Protein AF-A0A937BDQ1-F1 (afdb_monomer_lite)

Foldseek 3Di:
DDDDDDAAQAAKDKDWDDDPNDIDIDIHHYHKDKDKPPPDFPPAPLQWFKDKIKIAMDAQDKDAKDDDDPQKAFPDCRIDGHIDMTMMTGHGHPDDDDDDDIDD

Sequence (104 aa):
MSYTVTSNGGSSRSGTITIGGQSFQITQAGVCSYSLSPTNNLSIPMGGGSYSVNVNTQAGCAWTASESLSWVSITSGSSGIDDGTKNYTVSSNPGTARAGYASL

pLDDT: mean 77.8, std 10.12, range [43.41, 89.38]

Radius of gyration: 20.67 Å; chains: 1; bounding box: 48×17×64 Å

Structure (mmCIF, N/CA/C/O backbone):
data_AF-A0A937BDQ1-F1
#
_entry.id   AF-A0A937BDQ1-F1
#
loop_
_atom_site.group_PDB
_atom_site.id
_atom_site.type_symbol
_atom_site.label_atom_id
_atom_site.label_alt_id
_atom_site.label_comp_id
_atom_site.label_asym_id
_atom_site.label_entity_id
_atom_site.label_seq_id
_atom_site.pdbx_PDB_ins_code
_atom_site.Cartn_x
_atom_site.Cartn_y
_atom_site.Cartn_z
_atom_site.occupancy
_atom_site.B_iso_or_equiv
_atom_site.auth_seq_id
_atom_site.auth_comp_id
_atom_site.auth_asym_id
_atom_site.auth_atom_id
_atom_site.pdbx_PDB_model_num
ATOM 1 N N . MET A 1 1 ? -33.223 0.503 26.658 1.00 44.09 1 MET A N 1
ATOM 2 C CA . MET A 1 1 ? -32.114 1.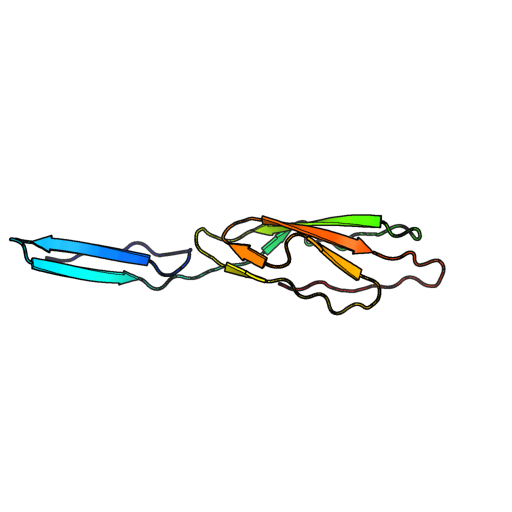330 26.142 1.00 44.09 1 MET A CA 1
ATOM 3 C C . MET A 1 1 ? -31.585 0.643 24.893 1.00 44.09 1 MET A C 1
ATOM 5 O O . MET A 1 1 ? -31.095 -0.471 25.016 1.00 44.09 1 MET A O 1
ATOM 9 N N . SER A 1 2 ? -31.772 1.216 23.705 1.00 43.41 2 SER A N 1
ATOM 10 C CA . SER A 1 2 ? -31.196 0.699 22.457 1.00 43.41 2 SER A CA 1
ATOM 11 C C . SER A 1 2 ? -29.983 1.547 22.080 1.00 43.41 2 SER A C 1
ATOM 13 O O . SER A 1 2 ? -30.000 2.763 22.255 1.00 43.41 2 SER A O 1
ATOM 15 N N . TYR A 1 3 ? -28.924 0.907 21.595 1.00 50.69 3 TYR A N 1
ATOM 16 C CA . TYR A 1 3 ? -27.770 1.577 21.005 1.00 50.69 3 TYR A CA 1
ATOM 17 C C . TYR A 1 3 ? -27.737 1.246 19.512 1.00 50.69 3 TYR A C 1
ATOM 19 O O . TYR A 1 3 ? -27.955 0.101 19.117 1.00 50.69 3 TYR A O 1
ATOM 27 N N . THR A 1 4 ? -27.498 2.250 18.675 1.00 49.88 4 THR A N 1
ATOM 28 C CA . THR A 1 4 ? -27.281 2.080 17.237 1.00 49.88 4 THR A CA 1
ATOM 29 C C . THR A 1 4 ? -25.800 2.269 16.946 1.00 49.88 4 THR A C 1
ATOM 31 O O . THR A 1 4 ? -25.181 3.225 17.407 1.00 49.88 4 THR A O 1
ATOM 34 N N . VAL A 1 5 ? -25.216 1.334 16.197 1.00 54.34 5 VAL A N 1
ATOM 35 C CA . VAL A 1 5 ? -23.810 1.398 15.788 1.00 54.34 5 VAL A CA 1
ATOM 36 C C . VAL A 1 5 ? -23.765 1.602 14.275 1.00 54.34 5 VAL A C 1
ATOM 38 O O . VAL A 1 5 ? -24.249 0.761 13.522 1.00 54.34 5 VAL A O 1
ATOM 41 N N . THR A 1 6 ? -23.208 2.723 13.816 1.00 66.75 6 THR A N 1
ATOM 42 C CA . THR A 1 6 ? -23.008 3.026 12.385 1.00 66.75 6 THR A CA 1
ATOM 43 C C . THR A 1 6 ? -21.998 2.061 11.768 1.00 66.75 6 THR A C 1
ATOM 45 O O . THR A 1 6 ? -21.049 1.693 12.456 1.00 66.75 6 THR A O 1
ATOM 48 N N . SER A 1 7 ? -22.141 1.675 10.493 1.00 67.25 7 SER A N 1
ATOM 49 C CA . SER A 1 7 ? -21.241 0.717 9.818 1.00 67.25 7 SER A CA 1
ATOM 50 C C . SER A 1 7 ? -19.757 1.082 9.961 1.00 67.25 7 SER A C 1
ATOM 52 O O . SER A 1 7 ? -19.383 2.241 9.775 1.00 67.25 7 SER A O 1
ATOM 54 N N . ASN A 1 8 ? -18.909 0.095 10.251 1.00 69.62 8 ASN A N 1
ATOM 55 C CA . ASN A 1 8 ? -17.465 0.277 10.364 1.00 69.62 8 ASN A CA 1
ATOM 56 C C . ASN A 1 8 ? -16.764 -0.124 9.064 1.00 69.62 8 ASN A C 1
ATOM 58 O O . ASN A 1 8 ? -16.498 -1.300 8.836 1.00 69.62 8 ASN A O 1
ATOM 62 N N . GLY A 1 9 ? -16.480 0.866 8.220 1.00 67.69 9 GLY A N 1
ATOM 63 C CA . GLY A 1 9 ? -15.758 0.670 6.962 1.00 67.69 9 GLY A CA 1
ATOM 64 C C . GLY A 1 9 ? -14.243 0.519 7.110 1.00 67.69 9 GLY A C 1
ATOM 65 O O . GLY A 1 9 ? -13.575 0.550 6.095 1.00 67.69 9 GLY A O 1
ATOM 66 N N . GLY A 1 10 ? -13.698 0.444 8.329 1.00 76.31 10 GLY A N 1
ATOM 67 C CA . GLY A 1 10 ? -12.265 0.276 8.606 1.00 76.31 10 GLY A CA 1
ATOM 68 C C . GLY A 1 10 ? -11.964 -1.056 9.290 1.00 76.31 10 GLY A C 1
ATOM 69 O O . GLY A 1 10 ? -12.730 -2.007 9.151 1.00 76.31 10 GLY A O 1
ATOM 70 N N . SER A 1 11 ? -10.888 -1.137 10.076 1.00 77.94 11 SER A N 1
ATOM 71 C CA . SER A 1 11 ? -10.645 -2.314 10.926 1.00 77.94 11 SER A CA 1
ATOM 72 C C . SER A 1 11 ? -11.600 -2.397 12.111 1.00 77.94 11 SER A C 1
ATOM 74 O O . SER A 1 11 ? -12.192 -1.402 12.530 1.00 77.94 11 SER A O 1
ATOM 76 N N . SER A 1 12 ? -11.772 -3.604 12.660 1.00 81.50 12 SER A N 1
ATOM 77 C CA . SER A 1 12 ? -12.631 -3.843 13.824 1.00 81.50 12 SER A CA 1
ATOM 78 C C . SER A 1 12 ? -12.304 -2.889 14.972 1.00 81.50 12 SER A C 1
ATOM 80 O O . SER A 1 12 ? -11.152 -2.764 15.381 1.00 81.50 12 SER A O 1
ATOM 82 N N . ARG A 1 13 ? -13.334 -2.245 15.524 1.00 83.00 13 ARG A N 1
ATOM 83 C CA . ARG A 1 13 ? -13.194 -1.256 16.600 1.00 83.00 13 ARG A CA 1
ATOM 84 C C . ARG A 1 13 ? -13.976 -1.675 17.831 1.00 83.00 13 ARG A C 1
ATOM 86 O O . ARG A 1 13 ? -14.997 -2.355 17.725 1.00 83.00 13 ARG A O 1
ATOM 93 N N . SER A 1 14 ? -13.505 -1.250 18.997 1.00 85.44 14 SER A N 1
ATOM 94 C CA . SER A 1 14 ? -14.200 -1.467 20.264 1.00 85.44 14 SER A CA 1
ATOM 95 C C . SER A 1 14 ? -14.459 -0.145 20.974 1.00 85.44 14 SER A C 1
ATOM 97 O O . SER A 1 14 ? -13.652 0.777 20.891 1.00 85.44 14 SER A O 1
ATOM 99 N N . GLY A 1 15 ? -15.581 -0.067 21.679 1.00 86.06 15 GLY A N 1
ATOM 100 C CA . GLY A 1 15 ? -15.927 1.034 22.572 1.00 86.06 15 GLY A CA 1
ATOM 101 C C . GLY A 1 15 ? -16.541 0.498 23.860 1.00 86.06 15 GLY A C 1
ATOM 102 O O . GLY A 1 15 ? -16.961 -0.657 23.922 1.00 86.06 15 GLY A O 1
ATOM 103 N N . THR A 1 16 ? -16.594 1.327 24.895 1.00 88.88 16 THR A N 1
ATOM 104 C CA . THR A 1 16 ? -17.182 0.971 26.190 1.00 88.88 16 THR A CA 1
ATOM 105 C C . THR A 1 16 ? -18.310 1.924 26.550 1.00 88.88 16 THR A C 1
ATOM 107 O O . THR A 1 16 ? -18.194 3.138 26.396 1.00 88.88 16 THR A O 1
ATOM 110 N N . ILE A 1 17 ? -19.414 1.365 27.041 1.00 86.75 17 ILE A N 1
ATOM 111 C CA . ILE A 1 17 ? -20.494 2.116 27.681 1.00 86.75 17 ILE A CA 1
ATOM 112 C C . ILE A 1 17 ? -20.374 1.893 29.184 1.00 86.75 17 ILE A C 1
ATOM 114 O O . ILE A 1 17 ? -20.402 0.748 29.628 1.00 86.75 17 ILE A O 1
ATOM 118 N N . THR A 1 18 ? -20.280 2.967 29.967 1.00 87.62 18 THR A N 1
ATOM 119 C CA . THR A 1 18 ? -20.217 2.884 31.433 1.00 87.62 18 THR A CA 1
ATOM 120 C C . THR A 1 18 ? -21.507 3.407 32.054 1.00 87.62 18 THR A C 1
ATOM 122 O O . THR A 1 18 ? -21.907 4.539 31.786 1.00 87.62 18 THR A O 1
ATOM 125 N N . ILE A 1 19 ? -22.155 2.609 32.907 1.00 87.12 19 ILE A N 1
ATOM 126 C CA . ILE A 1 19 ? -23.371 2.989 33.644 1.00 87.12 19 ILE A CA 1
ATOM 127 C C . ILE A 1 19 ? -23.178 2.626 35.116 1.00 87.12 19 ILE A C 1
ATOM 129 O O . ILE A 1 19 ? -22.958 1.465 35.448 1.00 87.12 19 ILE A O 1
ATOM 133 N N . GLY A 1 20 ? -23.240 3.619 36.010 1.00 88.50 20 GLY A N 1
ATOM 134 C CA . GLY A 1 20 ? -23.138 3.392 37.460 1.00 88.50 20 GLY A CA 1
ATOM 135 C C . GLY A 1 20 ? -21.844 2.693 37.908 1.00 88.50 20 GLY A C 1
ATOM 136 O O . GLY A 1 20 ? -21.863 1.958 38.888 1.00 88.50 20 GLY A O 1
ATOM 137 N N . GLY A 1 21 ? -20.743 2.870 37.169 1.00 88.62 21 GLY A N 1
ATOM 138 C CA . GLY A 1 21 ? -19.456 2.211 37.432 1.00 88.62 21 GLY A CA 1
ATOM 139 C C . GLY A 1 21 ? -19.280 0.830 36.786 1.00 88.62 21 GLY A C 1
ATOM 140 O O . GLY A 1 21 ? -18.185 0.281 36.853 1.00 88.62 21 GLY A O 1
ATOM 141 N N . GLN A 1 22 ? -20.304 0.281 36.125 1.00 80.56 22 GLN A N 1
ATOM 142 C CA . GLN A 1 22 ? -20.186 -0.953 35.343 1.00 80.56 22 GLN A CA 1
ATOM 143 C C . GLN A 1 22 ? -19.919 -0.643 33.871 1.00 80.56 22 GLN A C 1
ATOM 145 O O . GLN A 1 22 ? -20.588 0.213 33.291 1.00 80.56 22 GLN A O 1
ATOM 150 N N . SER A 1 23 ? -18.966 -1.355 33.271 1.00 88.12 23 SER A N 1
ATOM 151 C CA . SER A 1 23 ? -18.563 -1.182 31.873 1.00 88.12 23 SER A CA 1
ATOM 152 C C . SER A 1 23 ? -19.115 -2.305 30.999 1.00 88.12 23 SER A C 1
ATOM 154 O O . SER A 1 23 ? -18.958 -3.482 31.315 1.00 88.12 23 SER A O 1
ATOM 156 N N . PHE A 1 24 ? -19.707 -1.942 29.866 1.00 87.75 24 PHE A N 1
ATOM 157 C CA . PHE A 1 24 ? -20.149 -2.852 28.816 1.00 87.75 24 PHE A CA 1
ATOM 158 C C . PHE A 1 24 ? -19.315 -2.616 27.556 1.00 87.75 24 PHE A C 1
ATOM 160 O O . PHE A 1 24 ? -19.285 -1.502 27.028 1.00 87.75 24 PHE A O 1
ATOM 167 N N . GLN A 1 25 ? -18.619 -3.649 27.084 1.00 89.38 25 GLN A N 1
ATOM 168 C CA . GLN A 1 25 ? -17.787 -3.568 25.887 1.00 89.38 25 GLN A CA 1
ATOM 169 C C . GLN A 1 25 ? -18.618 -3.866 24.637 1.00 89.38 25 GLN A C 1
ATOM 171 O O . GLN A 1 25 ? -19.305 -4.881 24.555 1.00 89.38 25 GLN A O 1
ATOM 176 N N . ILE A 1 26 ? -18.515 -2.990 23.643 1.00 86.88 26 ILE A N 1
ATOM 177 C CA . ILE A 1 26 ? -19.084 -3.174 22.312 1.00 86.88 26 ILE A CA 1
ATOM 178 C C . ILE A 1 26 ? -17.927 -3.382 21.348 1.00 86.88 26 ILE A C 1
ATOM 180 O O . ILE A 1 26 ? -17.076 -2.504 21.210 1.00 86.88 26 ILE A O 1
ATOM 184 N N . THR A 1 27 ? -17.925 -4.513 20.650 1.00 82.62 27 THR A N 1
ATOM 185 C CA . THR A 1 27 ? -17.011 -4.770 19.535 1.00 82.62 27 THR A CA 1
ATOM 186 C C . THR A 1 27 ? -17.793 -4.740 18.235 1.00 82.62 27 THR A C 1
ATOM 188 O O . THR A 1 27 ? -18.822 -5.398 18.094 1.00 82.62 27 THR A O 1
ATOM 191 N N . GLN A 1 28 ? -17.290 -3.972 17.276 1.00 80.44 28 GLN A N 1
ATOM 192 C CA . GLN A 1 28 ? -17.856 -3.864 15.946 1.00 80.44 28 GLN A CA 1
ATOM 193 C C . GLN A 1 28 ? -16.860 -4.392 14.915 1.00 80.44 28 GLN A C 1
ATOM 195 O O . GLN A 1 28 ? -15.765 -3.844 14.773 1.00 80.44 28 GLN A O 1
ATOM 200 N N . ALA A 1 29 ? -17.269 -5.419 14.165 1.00 78.69 29 ALA A N 1
ATOM 201 C CA . ALA A 1 29 ? -16.501 -5.927 13.034 1.00 78.69 29 ALA A CA 1
ATOM 202 C C . ALA A 1 29 ? -16.284 -4.829 11.982 1.00 78.69 29 ALA A C 1
ATOM 204 O O . ALA A 1 29 ? -17.187 -4.036 11.708 1.00 78.69 29 ALA A O 1
ATOM 205 N N . GLY A 1 30 ? -15.073 -4.770 11.439 1.00 77.88 30 GLY A N 1
ATOM 206 C CA . GLY A 1 30 ? -14.703 -3.893 10.336 1.00 77.88 30 GLY A CA 1
ATOM 207 C C . GLY A 1 30 ? -14.808 -4.571 8.968 1.00 77.88 30 GLY A C 1
ATOM 208 O O . GLY A 1 30 ? -14.772 -5.798 8.885 1.00 77.88 30 GLY A O 1
ATOM 209 N N . VAL A 1 31 ? -14.912 -3.781 7.902 1.00 81.31 31 VAL A N 1
ATOM 210 C CA . VAL A 1 31 ? -14.800 -4.235 6.505 1.00 81.31 31 VAL A CA 1
ATOM 211 C C . VAL A 1 31 ? -13.832 -3.325 5.762 1.00 81.31 31 VAL A C 1
ATOM 213 O O . VAL A 1 31 ? -14.136 -2.156 5.568 1.00 81.31 31 VAL A O 1
ATOM 216 N N . CYS A 1 32 ? -12.695 -3.872 5.332 1.00 84.25 32 CYS A N 1
ATOM 217 C CA . CYS A 1 32 ? -11.690 -3.158 4.543 1.00 84.25 32 CYS A CA 1
ATOM 218 C C . CYS A 1 32 ? -11.924 -3.340 3.040 1.00 84.25 32 CYS A C 1
ATOM 220 O O . CYS A 1 32 ? -12.300 -4.424 2.590 1.00 84.25 32 CYS A O 1
ATOM 222 N N . SER A 1 33 ? -11.655 -2.300 2.254 1.00 83.88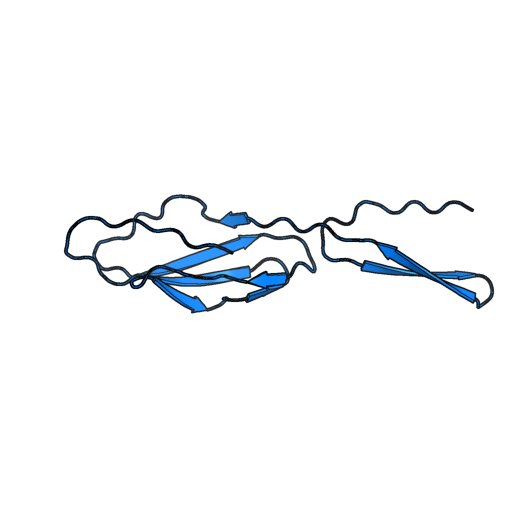 33 SER A N 1
ATOM 223 C CA . SER A 1 33 ? -11.613 -2.352 0.793 1.00 83.88 33 SER A CA 1
ATOM 224 C C . SER A 1 33 ? -10.301 -1.775 0.289 1.00 83.88 33 SER A C 1
ATOM 226 O O . SER A 1 33 ? -9.898 -0.699 0.720 1.00 83.88 33 SER A O 1
ATOM 228 N N . TYR A 1 34 ? -9.683 -2.448 -0.673 1.00 83.19 34 TYR A N 1
ATOM 229 C CA . TYR A 1 34 ? -8.369 -2.079 -1.179 1.00 83.19 34 TYR A CA 1
ATOM 230 C C . TYR A 1 34 ? -8.458 -1.707 -2.652 1.00 83.19 34 TYR A C 1
ATOM 232 O O . TYR A 1 34 ? -9.097 -2.403 -3.443 1.00 83.19 34 TYR A O 1
ATOM 240 N N . SER A 1 35 ? -7.793 -0.621 -3.030 1.00 85.06 35 SER A N 1
ATOM 241 C CA . SER A 1 35 ? -7.635 -0.230 -4.429 1.00 85.06 35 SER A CA 1
ATOM 242 C C . SER A 1 35 ? -6.222 0.271 -4.691 1.00 85.06 35 SER A C 1
ATOM 244 O O . SER A 1 35 ? -5.567 0.813 -3.803 1.00 85.06 35 SER A O 1
ATOM 246 N N . LEU A 1 36 ? -5.756 0.083 -5.922 1.00 83.44 36 LEU A N 1
ATOM 247 C CA . LEU A 1 36 ? -4.477 0.601 -6.391 1.00 83.44 36 LEU A CA 1
ATOM 248 C C . LEU A 1 36 ? -4.699 1.854 -7.241 1.00 83.44 36 LEU A C 1
ATOM 250 O O . LEU A 1 36 ? -5.725 1.983 -7.903 1.00 83.44 36 LEU A O 1
ATOM 254 N N . SER A 1 37 ? -3.749 2.783 -7.241 1.00 79.56 37 SER A N 1
ATOM 255 C CA . SER A 1 37 ? -3.763 3.934 -8.143 1.00 79.56 37 SER A CA 1
ATOM 256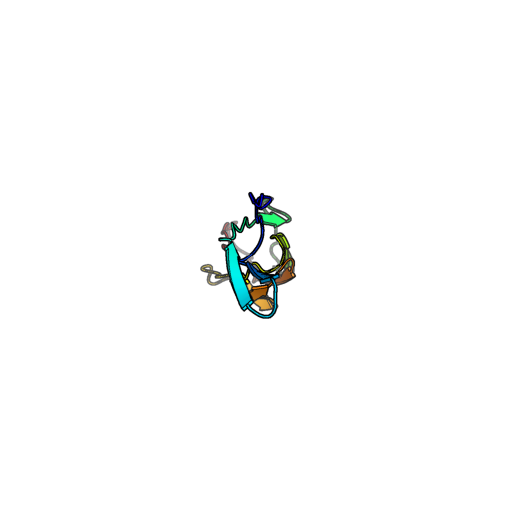 C C . SER A 1 37 ? -2.344 4.330 -8.559 1.00 79.56 37 SER A C 1
ATOM 258 O O . SER A 1 37 ? -1.505 4.545 -7.685 1.00 79.56 37 SER A O 1
ATOM 260 N N . PRO A 1 38 ? -2.056 4.467 -9.864 1.00 74.88 38 PRO A N 1
ATOM 261 C CA . PRO A 1 38 ? -2.960 4.208 -10.986 1.00 74.88 38 PRO A CA 1
ATOM 262 C C . PRO A 1 38 ? -3.223 2.700 -11.180 1.00 74.88 38 PRO A C 1
ATOM 264 O O . PRO A 1 38 ? -2.315 1.887 -11.061 1.00 74.88 38 PRO A O 1
ATOM 267 N N . THR A 1 39 ? -4.462 2.323 -11.514 1.00 66.62 39 THR A N 1
ATOM 268 C CA . THR A 1 39 ? -4.849 0.951 -11.928 1.00 66.62 39 THR A CA 1
ATOM 269 C C . THR A 1 39 ? -4.491 0.637 -13.378 1.00 66.62 39 THR A C 1
ATOM 271 O O . THR A 1 39 ? -4.635 -0.497 -13.832 1.00 66.62 39 THR A O 1
ATOM 274 N N . ASN A 1 40 ? -4.070 1.651 -14.128 1.00 59.78 40 ASN A N 1
ATOM 275 C CA . ASN A 1 40 ? -3.878 1.565 -15.565 1.00 59.78 40 ASN A CA 1
ATOM 276 C C . ASN A 1 40 ? -2.580 0.815 -15.879 1.00 59.78 40 ASN A C 1
ATOM 278 O O . ASN A 1 40 ? -1.585 0.982 -15.174 1.00 59.78 40 ASN A O 1
ATOM 282 N N . ASN A 1 41 ? -2.561 0.075 -16.992 1.00 58.78 41 ASN A N 1
ATOM 283 C CA . ASN A 1 41 ? -1.341 -0.482 -17.569 1.00 58.78 41 ASN A CA 1
ATOM 284 C C . ASN A 1 41 ? -0.281 0.620 -17.715 1.00 58.78 41 ASN A C 1
ATOM 286 O O . ASN A 1 41 ? -0.361 1.468 -18.607 1.00 58.78 41 ASN A O 1
ATOM 290 N N . LEU A 1 42 ? 0.717 0.609 -16.835 1.00 66.31 42 LEU A N 1
ATOM 291 C CA . LEU A 1 42 ? 1.857 1.506 -16.928 1.00 66.31 42 LEU A CA 1
ATOM 292 C C . LEU A 1 42 ? 2.698 1.073 -18.130 1.00 66.31 42 LEU A C 1
ATOM 294 O O . LEU A 1 42 ? 3.284 -0.009 -18.144 1.00 66.31 42 LEU A O 1
ATOM 298 N N . SER A 1 43 ? 2.734 1.912 -19.166 1.00 69.75 43 SER A N 1
ATOM 299 C CA . SER A 1 43 ? 3.639 1.720 -20.298 1.00 69.75 43 SER A CA 1
ATOM 300 C C . SER A 1 43 ? 5.049 2.100 -19.863 1.00 69.75 43 SER A C 1
ATOM 302 O O . SER A 1 43 ? 5.404 3.278 -19.832 1.00 69.75 43 SER A O 1
ATOM 304 N N . ILE A 1 44 ? 5.847 1.096 -19.513 1.00 76.31 44 ILE A N 1
ATOM 305 C CA . ILE A 1 44 ? 7.220 1.276 -19.043 1.00 76.31 44 ILE A CA 1
ATOM 306 C C . ILE A 1 44 ? 8.174 1.295 -20.249 1.00 76.31 44 ILE A C 1
ATOM 308 O O . ILE A 1 44 ? 8.174 0.340 -21.031 1.00 76.31 44 ILE A O 1
ATOM 312 N N . PRO A 1 45 ? 8.992 2.354 -20.429 1.00 78.25 45 PRO A N 1
ATOM 313 C CA . PRO A 1 45 ? 10.010 2.396 -21.473 1.00 78.25 45 PRO A CA 1
ATOM 314 C C . PRO A 1 45 ? 10.986 1.220 -21.379 1.00 78.25 45 PRO A C 1
ATOM 316 O O . PRO A 1 45 ? 11.243 0.688 -20.300 1.00 78.25 45 PRO A O 1
ATOM 319 N N . MET A 1 46 ? 11.616 0.864 -22.502 1.00 77.50 46 MET A N 1
ATOM 320 C CA . MET A 1 46 ? 12.564 -0.261 -22.576 1.00 77.50 46 MET A CA 1
ATOM 321 C C . MET A 1 46 ? 13.730 -0.173 -21.576 1.00 77.50 46 MET A C 1
ATOM 323 O O . MET A 1 46 ? 14.319 -1.194 -21.232 1.00 77.50 46 MET A O 1
ATOM 327 N N . GLY A 1 47 ? 14.072 1.029 -21.101 1.00 79.50 47 GLY A N 1
ATOM 328 C CA . GLY A 1 47 ? 15.108 1.243 -20.089 1.00 79.50 47 GLY A CA 1
ATOM 329 C C . GLY A 1 47 ? 14.719 0.775 -18.683 1.00 79.50 47 GLY A C 1
ATOM 330 O O . GLY A 1 47 ? 15.589 0.689 -17.822 1.00 79.50 47 GLY A O 1
ATOM 331 N N . GLY A 1 48 ? 13.447 0.441 -18.448 1.00 84.88 48 GLY A N 1
ATOM 332 C CA . GLY A 1 48 ? 12.936 0.204 -17.105 1.00 84.88 48 GLY A CA 1
ATOM 333 C C . GLY A 1 48 ? 12.812 1.513 -16.324 1.00 84.88 48 GLY A C 1
ATOM 334 O O . GLY A 1 48 ? 12.561 2.571 -16.903 1.00 84.88 48 GLY A O 1
ATOM 335 N N . GLY A 1 49 ? 12.953 1.448 -15.003 1.00 84.12 49 GLY A N 1
ATOM 336 C CA . GLY A 1 49 ? 12.955 2.627 -14.134 1.00 84.12 49 GLY A CA 1
ATOM 337 C C . GLY A 1 49 ? 12.317 2.381 -12.772 1.00 84.12 49 GLY A C 1
ATOM 338 O O . GLY A 1 49 ? 11.883 1.269 -12.467 1.00 84.12 49 GLY A O 1
ATOM 339 N N . SER A 1 50 ? 12.270 3.437 -11.963 1.00 84.31 50 SER A N 1
ATOM 340 C CA . SER A 1 50 ? 11.566 3.453 -10.679 1.00 84.31 50 SER A CA 1
ATOM 341 C C . SER A 1 50 ? 10.166 4.023 -10.864 1.00 84.31 50 SER A C 1
ATOM 343 O O . SER A 1 50 ? 10.000 5.080 -11.472 1.00 84.31 50 SER A O 1
ATOM 345 N N . TYR A 1 51 ? 9.178 3.337 -10.306 1.00 84.12 51 TYR A N 1
ATOM 346 C CA . TYR A 1 51 ? 7.766 3.682 -10.386 1.00 84.12 51 TYR A CA 1
ATOM 347 C C . TYR A 1 51 ? 7.133 3.607 -9.001 1.00 84.12 51 TYR A C 1
ATOM 349 O O . TYR A 1 51 ? 7.676 2.985 -8.083 1.00 84.12 51 TYR A O 1
ATOM 357 N N . SER A 1 52 ? 5.971 4.236 -8.864 1.00 84.31 52 SER A N 1
ATOM 358 C CA . SER A 1 52 ? 5.182 4.186 -7.645 1.00 84.31 52 SER A CA 1
ATOM 359 C C . SER A 1 52 ? 3.727 3.836 -7.932 1.00 84.31 52 SER A C 1
ATOM 361 O O . SER A 1 52 ? 3.179 4.164 -8.985 1.00 84.31 52 SER A O 1
ATOM 363 N N . VAL A 1 53 ? 3.109 3.149 -6.975 1.00 84.62 53 VAL A N 1
ATOM 364 C CA . VAL A 1 53 ? 1.674 2.877 -6.947 1.00 84.62 53 VAL A CA 1
ATOM 365 C C . VAL A 1 53 ? 1.150 3.172 -5.550 1.00 84.62 53 VAL A C 1
ATOM 367 O O . VAL A 1 53 ? 1.757 2.802 -4.548 1.00 84.62 53 VAL A O 1
ATOM 370 N N . ASN A 1 54 ? 0.021 3.857 -5.474 1.00 85.00 54 ASN A N 1
ATOM 371 C CA . ASN A 1 54 ? -0.666 4.130 -4.225 1.00 85.00 54 ASN A CA 1
ATOM 372 C C . ASN A 1 54 ? -1.644 3.003 -3.912 1.00 85.00 54 ASN A C 1
ATOM 374 O O . ASN A 1 54 ? -2.356 2.523 -4.792 1.00 85.00 54 ASN A O 1
ATOM 378 N N . VAL A 1 55 ? -1.685 2.616 -2.647 1.00 86.38 55 VAL A N 1
ATOM 379 C CA . VAL A 1 55 ? -2.723 1.794 -2.043 1.00 86.38 55 VAL A CA 1
ATOM 380 C C . VAL A 1 55 ? -3.681 2.729 -1.340 1.00 86.38 55 VAL A C 1
ATOM 382 O O . VAL A 1 55 ? -3.256 3.478 -0.464 1.00 86.38 55 VAL A O 1
ATOM 385 N N . ASN A 1 56 ? -4.955 2.659 -1.711 1.00 84.69 56 ASN A N 1
ATOM 386 C CA . ASN A 1 56 ? -6.011 3.342 -0.983 1.00 84.69 56 ASN A CA 1
ATOM 387 C C . ASN A 1 56 ? -6.848 2.313 -0.225 1.00 84.69 56 ASN A C 1
ATOM 389 O O . ASN A 1 56 ? -7.301 1.322 -0.816 1.00 84.69 56 ASN A O 1
ATOM 393 N N . THR A 1 57 ? -7.053 2.557 1.063 1.00 87.50 57 THR A N 1
ATOM 394 C CA . THR A 1 57 ? -7.873 1.742 1.959 1.00 87.50 57 THR A CA 1
ATOM 395 C C . THR A 1 57 ? -8.424 2.602 3.096 1.00 87.50 57 THR A C 1
ATOM 397 O O . THR A 1 57 ? -8.021 3.735 3.318 1.00 87.50 57 THR A O 1
ATOM 400 N N . GLN A 1 58 ? -9.369 2.071 3.856 1.00 86.50 58 GLN A N 1
ATOM 401 C CA . GLN A 1 58 ? -9.914 2.767 5.014 1.00 86.50 58 GLN A CA 1
ATOM 402 C C . GLN A 1 58 ? -8.989 2.713 6.230 1.00 86.50 58 GLN A C 1
ATOM 404 O O . GLN A 1 58 ? -8.125 1.843 6.350 1.00 86.50 58 GLN A O 1
ATOM 409 N N . ALA A 1 59 ? -9.237 3.624 7.172 1.00 81.62 59 ALA A N 1
ATOM 410 C CA . ALA A 1 59 ? -8.484 3.713 8.412 1.00 81.62 59 ALA A CA 1
ATOM 411 C C . ALA A 1 59 ? -8.505 2.397 9.222 1.00 81.62 59 ALA A C 1
ATOM 413 O O . ALA A 1 59 ? -9.534 1.730 9.365 1.00 81.62 59 ALA A O 1
ATOM 414 N N . GLY A 1 60 ? -7.359 2.043 9.787 1.00 80.69 60 GLY A N 1
ATOM 415 C CA . GLY A 1 60 ? -7.065 0.825 10.515 1.00 80.69 60 GLY A CA 1
ATOM 416 C C . GLY A 1 60 ? -6.846 -0.417 9.646 1.00 80.69 60 GLY A C 1
ATOM 417 O O . GLY A 1 60 ? -6.520 -1.468 10.200 1.00 80.69 60 GLY A O 1
ATOM 418 N N . CYS A 1 61 ? -7.011 -0.343 8.323 1.00 85.31 61 CYS A N 1
ATOM 419 C CA . CYS A 1 61 ? -6.871 -1.498 7.441 1.00 85.31 61 CYS A CA 1
ATOM 420 C C . CYS A 1 61 ? -5.410 -1.755 7.084 1.00 85.31 61 CYS A C 1
ATOM 422 O O . CYS A 1 61 ? -4.790 -0.985 6.354 1.00 85.31 61 CYS A O 1
ATOM 424 N N . ALA A 1 62 ? -4.875 -2.870 7.574 1.00 84.81 62 ALA A N 1
ATOM 425 C CA . ALA A 1 62 ? -3.564 -3.346 7.165 1.00 84.81 62 ALA A CA 1
ATOM 426 C C . ALA A 1 62 ? -3.620 -3.962 5.760 1.00 84.81 62 ALA A C 1
ATOM 428 O O . ALA A 1 62 ? -4.620 -4.579 5.382 1.00 84.81 62 ALA A O 1
ATOM 429 N N . TRP A 1 63 ? -2.533 -3.829 5.009 1.00 86.06 63 TRP A N 1
ATOM 430 C CA . TRP A 1 63 ? -2.334 -4.476 3.716 1.00 86.06 63 TRP A CA 1
ATOM 431 C C . TRP A 1 63 ? -0.880 -4.906 3.535 1.00 86.06 63 TRP A C 1
ATOM 433 O O . TRP A 1 63 ? 0.037 -4.366 4.161 1.00 86.06 63 TRP A O 1
ATOM 443 N N . THR A 1 64 ? -0.671 -5.831 2.602 1.00 83.62 64 THR A N 1
ATOM 444 C CA . THR A 1 64 ? 0.647 -6.268 2.122 1.00 83.62 64 THR A CA 1
ATOM 445 C C . THR A 1 64 ? 0.705 -6.047 0.598 1.00 83.62 64 THR A C 1
ATOM 447 O O . THR A 1 64 ? -0.286 -5.663 -0.010 1.00 83.62 64 THR A O 1
ATOM 450 N N . ALA A 1 65 ? 1.877 -6.080 -0.033 1.00 80.38 65 ALA A N 1
ATOM 451 C CA . ALA A 1 65 ? 2.035 -6.310 -1.469 1.00 80.38 65 ALA A CA 1
ATOM 452 C C . ALA A 1 65 ? 2.924 -7.513 -1.662 1.00 80.38 65 ALA A C 1
ATOM 454 O O . ALA A 1 65 ? 3.916 -7.691 -0.951 1.00 80.38 65 ALA A O 1
ATOM 455 N N . SER A 1 66 ? 2.620 -8.237 -2.722 1.00 78.62 66 SER A N 1
ATOM 456 C CA . SER A 1 66 ? 3.489 -9.255 -3.272 1.00 78.62 66 SER A CA 1
ATOM 457 C C . SER A 1 66 ? 3.729 -8.972 -4.750 1.00 78.62 66 SER A C 1
ATOM 459 O O . SER A 1 66 ? 2.869 -8.456 -5.463 1.00 78.62 66 SER A O 1
ATOM 461 N N . GLU A 1 67 ? 4.935 -9.297 -5.195 1.00 78.06 67 GLU A N 1
ATOM 462 C CA . GLU A 1 67 ? 5.339 -9.229 -6.592 1.00 78.06 67 GLU A CA 1
ATOM 463 C C . GLU A 1 67 ? 5.740 -10.639 -7.029 1.00 78.06 67 GLU A C 1
ATOM 465 O O . GLU A 1 67 ? 6.384 -11.363 -6.266 1.00 78.06 67 GLU A O 1
ATOM 470 N N . SER A 1 68 ? 5.329 -11.046 -8.230 1.00 72.69 68 SER A N 1
ATOM 471 C CA . SER A 1 68 ? 5.581 -12.397 -8.760 1.00 72.69 68 SER A CA 1
ATOM 472 C C . SER A 1 68 ? 6.470 -12.394 -10.005 1.00 72.69 68 SER A C 1
ATOM 474 O O . SER A 1 68 ? 6.880 -13.451 -10.488 1.00 72.69 68 SER A O 1
ATOM 476 N N . LEU A 1 69 ? 6.797 -11.211 -10.528 1.00 77.25 69 LEU A N 1
ATOM 477 C CA . LEU A 1 69 ? 7.576 -11.037 -11.743 1.00 77.25 69 LEU A CA 1
ATOM 478 C C . LEU A 1 69 ? 9.065 -10.936 -11.413 1.00 77.25 69 LEU A C 1
ATOM 480 O O . LEU A 1 69 ? 9.494 -10.087 -10.642 1.00 77.25 69 LEU A O 1
ATOM 484 N N . SER A 1 70 ? 9.892 -11.733 -12.087 1.00 79.19 70 SER A N 1
ATOM 485 C CA . SER A 1 70 ? 11.353 -11.732 -11.897 1.00 79.19 70 SER A CA 1
ATOM 486 C C . SER A 1 70 ? 12.060 -10.441 -12.337 1.00 79.19 70 SER A C 1
ATOM 488 O O . SER A 1 70 ? 13.235 -10.248 -12.039 1.00 79.19 70 SER A O 1
ATOM 490 N N . TRP A 1 71 ? 11.362 -9.567 -13.064 1.00 78.44 71 TRP A N 1
ATOM 491 C CA . TRP A 1 71 ? 11.867 -8.307 -13.618 1.00 78.44 71 TRP A CA 1
ATOM 492 C C . TRP A 1 71 ? 11.267 -7.063 -12.941 1.00 78.44 71 TRP A C 1
ATOM 494 O O . TRP A 1 71 ? 11.541 -5.942 -13.381 1.00 78.44 71 TRP A O 1
ATOM 504 N N . VAL A 1 72 ? 10.461 -7.255 -11.890 1.00 81.50 72 VAL A N 1
ATOM 505 C CA . VAL A 1 72 ? 9.919 -6.199 -11.028 1.00 81.50 72 VAL A CA 1
ATOM 506 C C . VAL A 1 72 ? 10.384 -6.452 -9.598 1.00 81.50 72 VAL A C 1
ATOM 508 O O . VAL A 1 72 ? 10.376 -7.585 -9.130 1.00 81.50 72 VAL A O 1
ATOM 511 N N . SER A 1 73 ? 10.803 -5.405 -8.892 1.00 83.06 73 SER A N 1
ATOM 512 C CA . SER A 1 73 ? 11.208 -5.505 -7.489 1.00 83.06 73 SER A CA 1
ATOM 513 C C . SER A 1 73 ? 10.571 -4.394 -6.667 1.00 83.06 73 SER A C 1
ATOM 515 O O . SER A 1 73 ? 10.723 -3.218 -6.991 1.00 83.06 73 SER A O 1
ATOM 517 N N . ILE A 1 74 ? 9.857 -4.750 -5.597 1.00 82.50 74 ILE A N 1
ATOM 518 C CA . ILE A 1 74 ? 9.305 -3.775 -4.650 1.00 82.50 74 ILE A CA 1
ATOM 519 C C . ILE A 1 74 ? 10.461 -3.230 -3.812 1.00 82.50 74 ILE A C 1
ATOM 521 O O . ILE A 1 74 ? 11.089 -3.963 -3.051 1.00 82.50 74 ILE A O 1
ATOM 525 N N . THR A 1 75 ? 10.741 -1.936 -3.942 1.00 81.88 75 THR A N 1
ATOM 526 C CA . THR A 1 75 ? 11.842 -1.272 -3.236 1.00 81.88 75 THR A CA 1
ATOM 527 C C . THR A 1 75 ? 11.415 -0.695 -1.894 1.00 81.88 75 THR A C 1
ATOM 529 O O . THR A 1 75 ? 12.235 -0.620 -0.981 1.00 81.88 75 THR A O 1
ATOM 532 N N . SER A 1 76 ? 10.144 -0.307 -1.734 1.00 79.06 76 SER A N 1
ATOM 533 C CA . SER A 1 76 ? 9.609 0.147 -0.446 1.00 79.06 76 SER A CA 1
ATOM 534 C C . SER A 1 76 ? 8.089 0.022 -0.357 1.00 79.06 76 SER A C 1
ATOM 536 O O . SER A 1 76 ? 7.392 0.049 -1.371 1.00 79.06 76 SER A O 1
ATOM 538 N N . GLY A 1 77 ? 7.569 -0.023 0.874 1.00 77.56 77 GLY A N 1
ATOM 539 C CA . GLY A 1 77 ? 6.127 -0.044 1.127 1.00 77.56 77 GLY A CA 1
ATOM 540 C C . GLY A 1 77 ? 5.489 -1.395 0.810 1.00 77.56 77 GLY A C 1
ATOM 541 O O . GLY A 1 77 ? 4.398 -1.434 0.265 1.00 77.56 77 GLY A O 1
ATOM 542 N N . SER A 1 78 ? 6.150 -2.516 1.112 1.00 79.12 78 SER A N 1
ATOM 543 C CA . SER A 1 78 ? 5.574 -3.861 0.933 1.00 79.12 78 SER A CA 1
ATOM 544 C C . SER A 1 78 ? 4.447 -4.173 1.922 1.00 79.12 78 SER A C 1
ATOM 546 O O . SER A 1 78 ? 3.685 -5.102 1.693 1.00 79.12 78 SER A O 1
ATOM 548 N N . SER A 1 79 ? 4.287 -3.391 2.986 1.00 82.44 79 SER A N 1
ATOM 549 C CA . SER A 1 79 ? 3.161 -3.469 3.918 1.00 82.44 79 SER A CA 1
ATOM 550 C C . SER A 1 79 ? 2.848 -2.094 4.495 1.00 82.44 79 SER A C 1
ATOM 552 O O . SER A 1 79 ? 3.744 -1.251 4.590 1.00 82.44 79 SER A O 1
ATOM 554 N N . GLY A 1 80 ? 1.605 -1.884 4.914 1.00 84.69 80 GLY A N 1
ATOM 555 C CA . GLY A 1 80 ? 1.153 -0.623 5.491 1.00 84.69 80 GLY A CA 1
ATOM 556 C C . GLY A 1 80 ? -0.175 -0.764 6.224 1.00 84.69 80 GLY A C 1
ATOM 557 O O . GLY A 1 80 ? -0.812 -1.816 6.183 1.00 84.69 80 GLY A O 1
ATOM 558 N N . ILE A 1 81 ? -0.555 0.303 6.918 1.00 83.50 81 ILE A N 1
ATOM 559 C CA . ILE A 1 81 ? -1.868 0.503 7.534 1.00 83.50 81 ILE A CA 1
ATOM 560 C C . ILE A 1 81 ? -2.395 1.811 6.954 1.00 83.50 81 ILE A C 1
ATOM 562 O O . ILE A 1 81 ? -1.602 2.734 6.771 1.00 83.50 81 ILE A O 1
ATOM 566 N N . ASP A 1 82 ? -3.696 1.878 6.683 1.00 86.75 82 ASP A N 1
ATOM 567 C CA . ASP A 1 82 ? -4.325 3.019 6.008 1.00 86.75 82 ASP A CA 1
ATOM 568 C C . ASP A 1 82 ? -3.777 3.186 4.583 1.00 86.75 82 ASP A C 1
ATOM 570 O O . ASP A 1 82 ? -3.186 2.265 4.013 1.00 86.75 82 ASP A O 1
ATOM 574 N N . ASP A 1 83 ? -3.987 4.348 3.974 1.00 85.94 83 ASP A N 1
ATOM 575 C CA . ASP A 1 83 ? -3.410 4.666 2.673 1.00 85.94 83 ASP A CA 1
ATOM 576 C C . ASP A 1 83 ? -1.874 4.623 2.707 1.00 85.94 83 ASP A C 1
ATOM 578 O O . ASP A 1 83 ? -1.232 5.007 3.688 1.00 85.94 83 ASP A O 1
ATOM 582 N N . GLY A 1 84 ? -1.249 4.217 1.603 1.00 84.69 84 GLY A N 1
ATOM 583 C CA . GLY A 1 84 ? 0.204 4.310 1.495 1.00 84.69 84 GLY A CA 1
ATOM 584 C C . GLY A 1 84 ? 0.747 4.113 0.092 1.00 84.69 84 GLY A C 1
ATOM 585 O O . GLY A 1 84 ? 0.077 3.611 -0.803 1.00 84.69 84 GLY A O 1
ATOM 586 N N . THR A 1 85 ? 1.996 4.520 -0.108 1.00 84.88 85 THR A N 1
ATOM 587 C CA . THR A 1 85 ? 2.666 4.461 -1.411 1.00 84.88 85 THR A CA 1
ATOM 588 C C . THR A 1 85 ? 3.676 3.322 -1.447 1.00 84.88 85 THR A C 1
ATOM 590 O O . THR A 1 85 ? 4.521 3.185 -0.560 1.00 84.88 85 THR A O 1
ATOM 593 N N . LYS A 1 86 ? 3.622 2.529 -2.516 1.00 82.88 86 LYS A N 1
ATOM 594 C CA . LYS A 1 86 ? 4.611 1.506 -2.857 1.00 82.88 86 LYS A CA 1
ATOM 595 C C . LYS A 1 86 ? 5.526 2.039 -3.933 1.00 82.88 86 LYS A C 1
ATOM 597 O O . LYS A 1 86 ? 5.047 2.576 -4.928 1.00 82.88 86 LYS A O 1
ATOM 602 N N . ASN A 1 87 ? 6.821 1.826 -3.760 1.00 83.19 87 ASN A N 1
ATOM 603 C CA . ASN A 1 87 ? 7.795 2.066 -4.812 1.00 83.19 87 ASN A CA 1
ATOM 604 C C . ASN A 1 87 ? 8.312 0.723 -5.310 1.00 83.19 87 ASN A C 1
ATOM 606 O O . ASN A 1 87 ? 8.550 -0.196 -4.522 1.00 83.19 87 ASN A O 1
ATOM 610 N N . TYR A 1 88 ? 8.482 0.613 -6.619 1.00 82.94 88 TYR A N 1
ATOM 611 C CA . TYR A 1 88 ? 9.022 -0.574 -7.257 1.00 82.94 88 TYR A CA 1
ATOM 612 C C . TYR A 1 88 ? 9.908 -0.187 -8.434 1.00 82.94 88 TYR A C 1
ATOM 614 O O . TYR A 1 88 ? 9.768 0.880 -9.033 1.00 82.94 88 TYR A O 1
ATOM 622 N N . THR A 1 89 ? 10.849 -1.057 -8.763 1.00 83.81 89 THR A N 1
ATOM 623 C CA . THR A 1 89 ? 11.723 -0.908 -9.919 1.00 83.81 89 THR A CA 1
ATOM 624 C C . THR A 1 89 ? 11.400 -1.965 -10.947 1.00 83.81 89 THR A C 1
ATOM 626 O O . THR A 1 89 ? 11.094 -3.111 -10.625 1.00 83.81 89 THR A O 1
ATOM 629 N N . VAL A 1 90 ? 11.475 -1.567 -12.209 1.00 83.50 90 VAL A N 1
ATOM 630 C CA . VAL A 1 90 ? 11.328 -2.456 -13.352 1.00 83.50 90 VAL A CA 1
ATOM 631 C C . VAL A 1 90 ? 12.6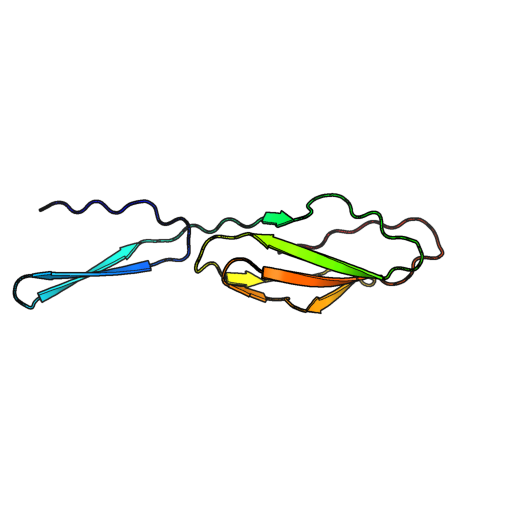53 -2.504 -14.085 1.00 83.50 90 VAL A C 1
ATOM 633 O O . VAL A 1 90 ? 13.206 -1.464 -14.442 1.00 83.50 90 VAL A O 1
ATOM 636 N N . SER A 1 91 ? 13.180 -3.709 -14.292 1.00 83.81 91 SER A N 1
ATOM 637 C CA . SER A 1 91 ? 14.413 -3.914 -15.053 1.00 83.81 91 SER A CA 1
ATOM 638 C C . SER A 1 91 ? 14.226 -3.515 -16.520 1.00 83.81 91 SER A C 1
ATOM 640 O O . SER A 1 91 ? 13.108 -3.541 -17.043 1.00 83.81 91 SER A O 1
ATOM 642 N N . SER A 1 92 ? 15.320 -3.204 -17.217 1.00 80.94 92 SER A N 1
ATOM 643 C CA . SER A 1 92 ? 15.277 -2.932 -18.655 1.00 80.94 92 SER A CA 1
ATOM 644 C C . SER A 1 92 ? 14.786 -4.153 -19.449 1.00 80.94 92 SER A C 1
ATOM 646 O O . SER A 1 92 ? 14.947 -5.310 -19.042 1.00 80.94 92 SER A O 1
ATOM 648 N N . ASN A 1 93 ? 14.123 -3.894 -20.574 1.00 75.81 93 ASN A N 1
ATOM 649 C CA . ASN A 1 93 ? 13.625 -4.901 -21.504 1.00 75.81 93 ASN A CA 1
ATOM 650 C C . ASN A 1 93 ? 13.996 -4.534 -22.951 1.00 75.81 93 ASN A C 1
ATOM 652 O O . ASN A 1 93 ? 13.158 -4.002 -23.677 1.00 75.81 93 ASN A O 1
ATOM 656 N N . PRO A 1 94 ? 15.238 -4.793 -23.391 1.00 68.19 94 PRO A N 1
ATOM 657 C CA . PRO A 1 94 ? 15.677 -4.481 -24.752 1.00 68.19 94 PRO A CA 1
ATOM 658 C C . PRO A 1 94 ? 15.147 -5.456 -25.826 1.00 68.19 94 PRO A C 1
ATOM 660 O O . PRO A 1 94 ? 15.448 -5.275 -27.002 1.00 68.19 94 PRO A O 1
ATOM 663 N N . GLY A 1 95 ? 14.391 -6.491 -25.433 1.00 66.88 95 GLY A N 1
ATOM 664 C CA . GLY A 1 95 ? 13.787 -7.490 -26.323 1.00 66.88 95 GLY A CA 1
ATOM 665 C C . GLY A 1 95 ? 12.297 -7.248 -26.607 1.00 66.88 95 GLY A C 1
ATOM 666 O O . GLY A 1 95 ? 11.817 -6.118 -26.612 1.00 66.88 95 GLY A O 1
ATOM 667 N N . THR A 1 96 ? 11.538 -8.321 -26.840 1.00 65.94 96 THR A N 1
ATOM 668 C CA . THR A 1 96 ? 10.082 -8.272 -27.077 1.00 65.94 96 THR A CA 1
ATOM 669 C C . THR A 1 96 ? 9.312 -7.709 -25.883 1.00 65.94 96 THR A C 1
ATOM 671 O O . THR A 1 96 ? 9.677 -7.957 -24.732 1.00 65.94 96 THR A O 1
ATOM 674 N N . ALA A 1 97 ? 8.219 -6.984 -26.148 1.00 69.62 97 ALA A N 1
ATOM 675 C CA . ALA A 1 97 ? 7.359 -6.415 -25.111 1.00 69.62 97 ALA A CA 1
ATOM 676 C C . ALA A 1 97 ? 6.896 -7.484 -24.103 1.00 69.62 97 ALA A C 1
ATOM 678 O O . ALA A 1 97 ? 6.522 -8.592 -24.491 1.00 69.62 97 ALA A O 1
ATOM 679 N N . ARG A 1 98 ? 6.920 -7.140 -22.810 1.00 73.50 98 ARG A N 1
ATOM 680 C CA . ARG A 1 98 ? 6.486 -8.003 -21.703 1.00 73.50 98 ARG A CA 1
ATOM 681 C C . ARG A 1 98 ? 5.429 -7.295 -20.866 1.00 73.50 98 ARG A C 1
ATOM 683 O O . ARG A 1 98 ? 5.485 -6.078 -20.717 1.00 73.50 98 ARG A O 1
ATOM 690 N N . ALA A 1 99 ? 4.491 -8.063 -20.325 1.00 70.31 99 ALA A N 1
ATOM 691 C CA . ALA A 1 99 ? 3.440 -7.582 -19.435 1.00 70.31 99 ALA A CA 1
ATOM 692 C C . ALA A 1 99 ? 3.441 -8.396 -18.137 1.00 70.31 99 ALA A C 1
ATOM 694 O O . ALA A 1 99 ? 3.868 -9.551 -18.125 1.00 70.31 99 ALA A O 1
ATOM 695 N N . GLY A 1 100 ? 2.970 -7.787 -17.053 1.00 66.19 100 GLY A N 1
ATOM 696 C CA . GLY A 1 100 ? 2.834 -8.426 -15.752 1.00 66.19 100 GLY A CA 1
ATOM 697 C C . GLY A 1 100 ? 1.950 -7.602 -14.818 1.00 66.19 100 GLY A C 1
ATOM 698 O O . GLY A 1 100 ? 1.604 -6.465 -15.143 1.00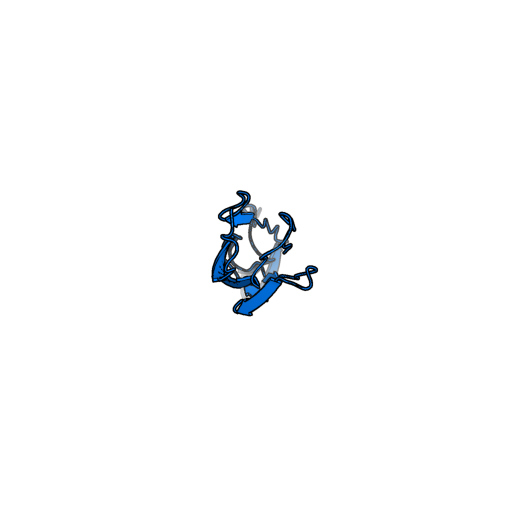 66.19 100 GLY A O 1
ATOM 699 N N . TYR A 1 101 ? 1.573 -8.192 -13.684 1.00 63.06 101 TYR A N 1
ATOM 700 C CA . TYR A 1 101 ? 0.671 -7.596 -12.701 1.00 63.06 101 TYR A CA 1
A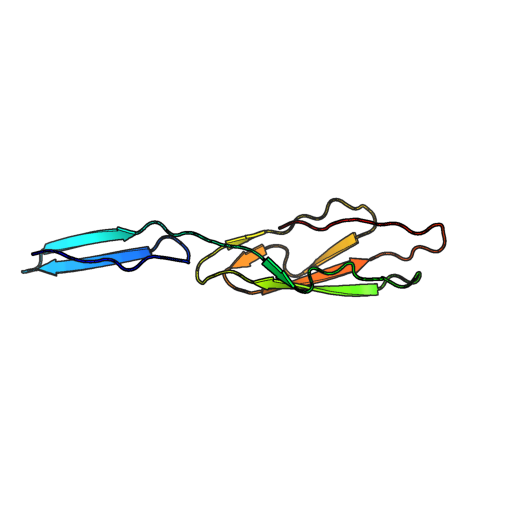TOM 701 C C . TYR A 1 101 ? 1.271 -7.692 -11.297 1.00 63.06 101 TYR A C 1
ATOM 703 O O . TYR A 1 101 ? 1.814 -8.734 -10.935 1.00 63.06 101 TYR A O 1
ATOM 711 N N . ALA A 1 102 ? 1.108 -6.625 -10.516 1.00 57.31 102 ALA A N 1
ATOM 712 C CA . ALA A 1 102 ? 1.393 -6.596 -9.085 1.00 57.31 102 ALA A CA 1
ATOM 713 C C . ALA A 1 102 ? 0.077 -6.722 -8.302 1.00 57.31 102 ALA A C 1
ATOM 715 O O . ALA A 1 102 ? -0.933 -6.131 -8.697 1.00 57.31 102 ALA A O 1
ATOM 716 N N . SER A 1 103 ? 0.081 -7.465 -7.195 1.00 62.47 103 SER A N 1
ATOM 717 C CA . SER A 1 103 ? -1.095 -7.663 -6.336 1.00 62.47 103 SER A CA 1
ATOM 718 C C . SER A 1 103 ? -0.836 -7.214 -4.897 1.00 62.47 103 SER A C 1
ATOM 720 O O . SER A 1 103 ? 0.289 -7.277 -4.394 1.00 62.47 103 SER A O 1
ATOM 722 N N . LEU A 1 104 ? -1.901 -6.750 -4.241 1.00 58.34 104 LEU A N 1
ATOM 723 C CA . LEU A 1 104 ? -1.937 -6.483 -2.802 1.00 58.34 104 LEU A CA 1
ATOM 724 C C . LEU A 1 104 ? -2.154 -7.785 -2.032 1.00 58.34 104 LEU A C 1
ATOM 726 O O . LEU A 1 104 ? -3.134 -8.480 -2.374 1.00 58.34 104 LEU A O 1
#

Secondary structure (DSSP, 8-state):
---------SS-EEEEEEETTEEEEEEE------EEES-S-----TT-EEEEEEEE--TT-EEE-B---TTEEEEE-SEEESSEEEEEEE----SS------B-